Protein AF-K1ZTQ3-F1 (afdb_monomer)

Structure (mmCIF, N/CA/C/O backbone):
data_AF-K1ZTQ3-F1
#
_entry.id   AF-K1ZTQ3-F1
#
loop_
_atom_site.group_PDB
_atom_site.id
_atom_site.type_symbol
_atom_site.label_atom_id
_atom_site.label_alt_id
_atom_site.label_comp_id
_atom_site.label_asym_id
_atom_site.label_entity_id
_atom_site.label_seq_id
_atom_site.pdbx_PDB_ins_code
_atom_site.Cartn_x
_atom_site.Cartn_y
_atom_site.Cartn_z
_atom_site.occupancy
_atom_site.B_iso_or_equiv
_atom_site.auth_seq_id
_atom_site.auth_comp_id
_atom_site.auth_asym_id
_atom_site.auth_atom_id
_atom_site.pdbx_PDB_model_num
ATOM 1 N N . MET A 1 1 ? 19.979 0.178 -34.675 1.00 43.16 1 MET A N 1
ATOM 2 C CA . MET A 1 1 ? 21.285 0.415 -35.330 1.00 43.16 1 MET A CA 1
ATOM 3 C C . MET A 1 1 ? 21.004 1.033 -36.684 1.00 43.16 1 MET A C 1
ATOM 5 O O . MET A 1 1 ? 20.321 0.406 -37.480 1.00 43.16 1 MET A O 1
ATOM 9 N N . ILE A 1 2 ? 21.459 2.261 -36.924 1.00 52.47 2 ILE A N 1
ATOM 10 C CA . ILE A 1 2 ? 21.388 2.863 -38.261 1.00 52.47 2 ILE A CA 1
ATOM 11 C C . ILE A 1 2 ? 22.773 2.687 -38.875 1.00 52.47 2 ILE A C 1
ATOM 13 O O . ILE A 1 2 ? 23.747 3.205 -38.328 1.00 52.47 2 ILE A O 1
ATOM 17 N N . ALA A 1 3 ? 22.860 1.918 -39.958 1.00 46.75 3 ALA A N 1
ATOM 18 C CA . ALA A 1 3 ? 24.083 1.739 -40.728 1.00 46.75 3 ALA A CA 1
ATOM 19 C C . ALA A 1 3 ? 23.939 2.500 -42.048 1.00 46.75 3 ALA A C 1
ATOM 21 O O . ALA A 1 3 ? 23.003 2.256 -42.810 1.00 46.75 3 ALA A O 1
ATOM 22 N N . LYS A 1 4 ? 24.853 3.435 -42.311 1.00 55.31 4 LYS A N 1
ATOM 23 C CA . LYS A 1 4 ? 24.987 4.080 -43.622 1.00 55.31 4 LYS A CA 1
ATOM 24 C C . LYS A 1 4 ? 26.340 3.693 -44.200 1.00 55.31 4 LYS A C 1
ATOM 26 O O . LYS A 1 4 ? 27.366 3.882 -43.549 1.00 55.31 4 LYS A O 1
ATOM 31 N N . SER A 1 5 ? 26.322 3.143 -45.409 1.00 46.53 5 SER A N 1
ATOM 32 C CA . SER A 1 5 ? 27.519 2.841 -46.187 1.00 46.53 5 SER A CA 1
ATOM 33 C C . SER A 1 5 ? 27.540 3.722 -47.427 1.00 46.53 5 SER A C 1
ATOM 35 O O . SER A 1 5 ? 26.582 3.713 -48.203 1.00 46.53 5 SER A O 1
ATOM 37 N N . SER A 1 6 ? 28.630 4.449 -47.634 1.00 56.88 6 SER A N 1
ATOM 38 C CA . SER A 1 6 ? 28.894 5.165 -48.879 1.00 56.88 6 SER A CA 1
ATOM 39 C C . SER A 1 6 ? 30.274 4.786 -49.408 1.00 56.88 6 SER A C 1
ATOM 41 O O . SER A 1 6 ? 31.206 4.534 -48.645 1.00 56.88 6 SER A O 1
ATOM 43 N N . ALA A 1 7 ? 30.381 4.715 -50.731 1.00 58.59 7 ALA A N 1
ATOM 44 C CA . ALA A 1 7 ? 31.641 4.555 -51.442 1.00 58.59 7 ALA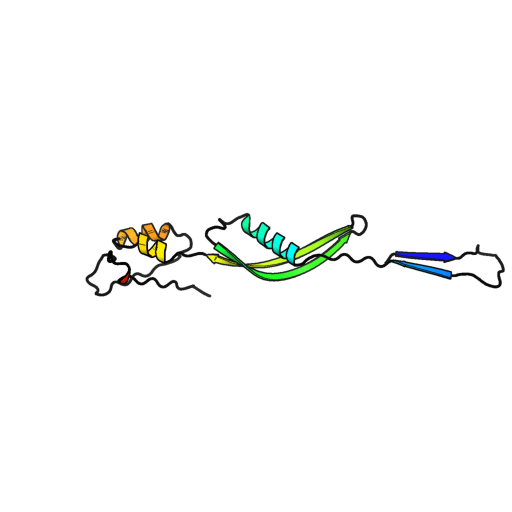 A CA 1
ATOM 45 C C . ALA A 1 7 ? 31.913 5.850 -52.214 1.00 58.59 7 ALA A C 1
ATOM 47 O O . ALA A 1 7 ? 30.998 6.412 -52.818 1.00 58.59 7 ALA A O 1
ATOM 48 N N . SER A 1 8 ? 33.155 6.332 -52.196 1.00 57.12 8 SER A N 1
ATOM 49 C CA . SER A 1 8 ? 33.542 7.592 -52.848 1.00 57.12 8 SER A CA 1
ATOM 50 C C . SER A 1 8 ? 33.613 7.513 -54.384 1.00 57.12 8 SER A C 1
ATOM 52 O O . SER A 1 8 ? 33.853 8.529 -55.032 1.00 57.12 8 SER A O 1
ATOM 54 N N . THR A 1 9 ? 33.371 6.341 -54.990 1.00 55.75 9 THR A N 1
ATOM 55 C CA . THR A 1 9 ? 33.550 6.087 -56.431 1.00 55.75 9 THR A CA 1
ATOM 56 C C . THR A 1 9 ? 32.293 5.530 -57.118 1.00 55.75 9 THR A C 1
ATOM 58 O O . THR A 1 9 ? 31.537 4.746 -56.541 1.00 55.75 9 THR A O 1
ATOM 61 N N . LYS A 1 10 ? 32.054 5.952 -58.373 1.00 57.78 10 LYS A N 1
ATOM 62 C CA . LYS A 1 10 ? 30.965 5.454 -59.233 1.00 57.78 10 LYS A CA 1
ATOM 63 C C . LYS A 1 10 ? 31.331 4.096 -59.831 1.00 57.78 10 LYS A C 1
ATOM 65 O O . LYS A 1 10 ? 32.455 3.895 -60.295 1.00 57.78 10 LYS A O 1
ATOM 70 N N . ILE A 1 11 ? 30.337 3.208 -59.900 1.00 57.91 11 ILE A N 1
ATOM 71 C CA . ILE A 1 11 ? 30.427 1.890 -60.544 1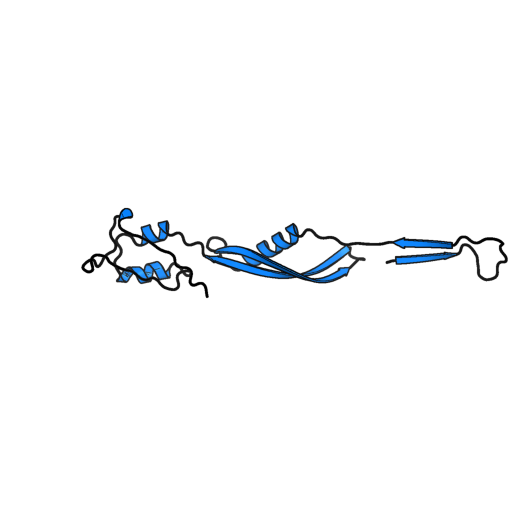.00 57.91 11 ILE A CA 1
ATOM 72 C C . ILE A 1 11 ? 30.975 2.064 -61.974 1.00 57.91 11 ILE A C 1
ATOM 74 O O . ILE A 1 11 ? 30.347 2.735 -62.791 1.00 57.91 11 ILE A O 1
ATOM 78 N N . GLY A 1 12 ? 32.150 1.485 -62.252 1.00 60.56 12 GLY A N 1
ATOM 79 C CA . GLY A 1 12 ? 32.825 1.548 -63.559 1.00 60.56 12 GLY A CA 1
ATOM 80 C C . GLY A 1 12 ? 34.097 2.404 -63.624 1.00 60.56 12 GLY A C 1
ATOM 81 O O . GLY A 1 12 ? 34.711 2.478 -64.684 1.00 60.56 12 GLY A O 1
ATOM 82 N N . THR A 1 13 ? 34.519 3.030 -62.523 1.00 60.84 13 THR A N 1
ATOM 83 C CA . THR A 1 13 ? 35.746 3.847 -62.488 1.00 60.84 13 THR A CA 1
ATOM 84 C C . THR A 1 13 ? 36.938 3.000 -62.032 1.00 60.84 13 THR A C 1
ATOM 86 O O . THR A 1 13 ? 36.881 2.397 -60.961 1.00 60.84 13 THR A O 1
ATOM 89 N N . VAL A 1 14 ? 38.014 2.953 -62.824 1.00 63.16 14 VAL A N 1
ATOM 90 C CA . VAL A 1 14 ? 39.285 2.321 -62.424 1.00 63.16 14 VAL A CA 1
ATOM 91 C C . VAL A 1 14 ? 40.005 3.276 -61.470 1.00 63.16 14 VAL A C 1
ATOM 93 O O . VAL A 1 14 ? 40.308 4.404 -61.850 1.00 63.16 14 VAL A O 1
ATOM 96 N N . THR A 1 15 ? 40.232 2.850 -60.228 1.00 67.12 15 THR A N 1
ATOM 97 C CA . THR A 1 15 ? 40.962 3.606 -59.198 1.00 67.12 15 THR A CA 1
ATOM 98 C C . THR A 1 15 ? 41.814 2.646 -58.371 1.00 67.12 15 THR A C 1
ATOM 100 O O . THR A 1 15 ? 41.381 1.524 -58.106 1.00 67.12 15 THR A O 1
ATOM 103 N N . ASP A 1 16 ? 43.011 3.077 -57.968 1.00 64.12 16 ASP A N 1
ATOM 104 C CA . ASP A 1 16 ? 43.978 2.246 -57.228 1.00 64.12 16 ASP A CA 1
ATOM 105 C C . ASP A 1 16 ? 43.652 2.141 -55.726 1.00 64.12 16 ASP A C 1
ATOM 107 O O . ASP A 1 16 ? 44.117 1.233 -55.038 1.00 64.12 16 ASP A O 1
ATOM 111 N N . SER A 1 17 ? 42.818 3.047 -55.209 1.00 53.88 17 SER A N 1
ATOM 112 C CA . SER A 1 17 ? 42.300 3.022 -53.842 1.00 53.88 17 SER A CA 1
ATOM 113 C C . SER A 1 17 ? 40.866 3.553 -53.789 1.00 53.88 17 SER A C 1
ATOM 115 O O . SER A 1 17 ? 40.447 4.370 -54.616 1.00 53.88 17 SER A O 1
ATOM 117 N N . PHE A 1 18 ? 40.089 3.061 -52.825 1.00 62.34 18 PHE A N 1
ATOM 118 C CA . PHE A 1 18 ? 38.772 3.593 -52.492 1.00 62.34 18 PHE A CA 1
ATOM 119 C C . PHE A 1 18 ? 38.621 3.650 -50.973 1.00 62.34 18 PHE A C 1
ATOM 121 O O . PHE A 1 18 ? 39.049 2.738 -50.266 1.00 62.34 18 PHE A O 1
ATOM 128 N N . ASP A 1 19 ? 37.990 4.712 -50.481 1.00 56.38 19 ASP A N 1
ATOM 129 C CA . ASP A 1 19 ? 37.682 4.861 -49.063 1.00 56.38 19 ASP A CA 1
ATOM 130 C C . ASP A 1 19 ? 36.313 4.250 -48.777 1.00 56.38 19 ASP A C 1
ATOM 132 O O . ASP A 1 19 ? 35.297 4.639 -49.368 1.00 56.38 19 ASP A O 1
ATOM 136 N N . TRP A 1 20 ? 36.281 3.283 -47.863 1.00 59.44 20 TRP A N 1
ATOM 137 C CA . TRP A 1 20 ? 35.041 2.709 -47.360 1.00 59.44 20 TRP A CA 1
ATOM 138 C C . TRP A 1 20 ? 34.718 3.309 -45.998 1.00 59.44 20 TRP A C 1
ATOM 140 O O . TRP A 1 20 ? 35.392 3.030 -45.006 1.00 59.44 20 TRP A O 1
ATOM 150 N N . VAL A 1 21 ? 33.679 4.142 -45.945 1.00 63.25 21 VAL A N 1
ATOM 151 C CA . VAL A 1 21 ? 33.220 4.749 -44.694 1.00 63.25 21 VAL A CA 1
ATOM 152 C C . VAL A 1 21 ? 31.975 4.011 -44.222 1.00 63.25 21 VAL A C 1
ATOM 154 O O . VAL A 1 21 ? 30.909 4.084 -44.839 1.00 63.25 21 VAL A O 1
ATOM 157 N N . VAL A 1 22 ? 32.119 3.294 -43.108 1.00 65.94 22 VAL A N 1
ATOM 158 C CA . VAL A 1 22 ? 31.006 2.671 -42.388 1.00 65.94 22 VAL A CA 1
ATOM 159 C C . VAL A 1 22 ? 30.714 3.520 -41.159 1.00 65.94 22 VAL A C 1
ATOM 161 O O . VAL A 1 22 ? 31.528 3.604 -40.243 1.00 65.94 22 VAL A O 1
ATOM 164 N N . SER A 1 23 ? 29.548 4.162 -41.132 1.00 64.19 23 SER A N 1
ATOM 165 C CA . SER A 1 23 ? 29.070 4.893 -39.956 1.00 64.19 23 SER A CA 1
ATOM 166 C C . SER A 1 23 ? 27.941 4.112 -39.290 1.00 64.19 23 SER A C 1
ATOM 168 O O . SER A 1 23 ? 26.925 3.814 -39.924 1.00 64.19 23 SER A O 1
ATOM 170 N N . GLY A 1 24 ? 28.126 3.782 -38.011 1.00 66.25 24 GLY A N 1
ATOM 171 C CA . GLY A 1 24 ? 27.127 3.128 -37.171 1.00 66.25 24 GLY A CA 1
ATOM 172 C C . GLY A 1 24 ? 26.743 4.017 -35.994 1.00 66.25 24 GLY A C 1
ATOM 173 O O . GLY A 1 24 ? 27.618 4.553 -35.321 1.00 66.25 24 GLY A O 1
ATOM 174 N N . SER A 1 25 ? 25.441 4.157 -35.738 1.00 68.69 25 SER A N 1
ATOM 175 C CA . SER A 1 25 ? 24.926 4.855 -34.554 1.00 68.69 25 SER A CA 1
ATOM 176 C C . SER A 1 25 ? 24.151 3.888 -33.658 1.00 68.69 25 SER A C 1
ATOM 178 O O . SER A 1 25 ? 23.277 3.147 -34.134 1.00 68.69 25 SER A O 1
ATOM 180 N N . VAL A 1 26 ? 24.473 3.903 -32.363 1.00 73.12 26 VAL A N 1
ATOM 181 C CA . VAL A 1 26 ? 23.765 3.170 -31.305 1.00 73.12 26 VAL A CA 1
ATOM 182 C C . VAL A 1 26 ? 22.933 4.180 -30.523 1.00 73.12 26 VAL A C 1
ATOM 184 O O . VAL A 1 26 ? 23.455 5.197 -30.080 1.00 73.12 26 VAL A O 1
ATOM 187 N N . VAL A 1 27 ? 21.639 3.908 -30.383 1.00 72.12 27 VAL A N 1
ATOM 188 C CA . VAL A 1 27 ? 20.713 4.722 -29.591 1.00 72.12 27 VAL A CA 1
ATOM 189 C C . VAL A 1 27 ? 20.200 3.841 -28.463 1.00 72.12 27 VAL A C 1
ATOM 191 O O . VAL A 1 27 ? 19.766 2.717 -28.717 1.00 72.12 27 VAL A O 1
ATOM 194 N N . ALA A 1 28 ? 20.287 4.338 -27.233 1.00 75.88 28 ALA A N 1
ATOM 195 C CA . ALA A 1 28 ? 19.787 3.672 -26.041 1.00 75.88 28 ALA A CA 1
ATOM 196 C C . ALA A 1 28 ? 18.800 4.602 -25.332 1.00 75.88 28 ALA A C 1
ATOM 198 O O . ALA A 1 28 ? 19.081 5.787 -25.163 1.00 75.88 28 ALA A O 1
ATOM 199 N N . LEU A 1 29 ? 17.655 4.057 -24.925 1.00 79.31 29 LEU A N 1
ATOM 200 C CA . LEU A 1 29 ? 16.702 4.734 -24.052 1.00 79.31 29 LEU A CA 1
ATOM 201 C C . LEU A 1 29 ? 16.867 4.168 -22.644 1.00 79.31 29 LEU A C 1
ATOM 203 O O . LEU A 1 29 ? 16.926 2.953 -22.464 1.00 79.31 29 LEU A O 1
ATOM 207 N N . VAL A 1 30 ? 16.961 5.056 -21.660 1.00 85.00 30 VAL A N 1
ATOM 208 C CA . VAL A 1 30 ? 17.101 4.710 -20.243 1.00 85.00 30 VAL A CA 1
ATOM 209 C C . VAL A 1 30 ? 16.002 5.405 -19.452 1.00 85.00 30 VAL A C 1
ATOM 211 O O . VAL A 1 30 ? 15.568 6.495 -19.818 1.00 85.00 30 VAL A O 1
ATOM 214 N N . PHE A 1 31 ? 15.556 4.778 -18.368 1.00 87.00 31 PHE A N 1
ATOM 215 C CA . PHE A 1 31 ? 14.553 5.339 -17.467 1.00 87.00 31 PHE A CA 1
ATOM 216 C C . PHE A 1 31 ? 15.016 5.231 -16.012 1.00 87.00 31 PHE A C 1
ATOM 218 O O . PHE A 1 31 ? 15.864 4.407 -15.668 1.00 87.00 31 PHE A O 1
ATOM 225 N N . SER A 1 32 ? 14.451 6.079 -15.157 1.00 90.19 32 SER A N 1
ATOM 226 C CA . SER A 1 32 ? 14.687 6.070 -13.715 1.00 90.19 32 SER A CA 1
ATOM 227 C C . SER A 1 32 ? 13.703 5.119 -13.034 1.00 90.19 32 SER A C 1
ATOM 229 O O . SER A 1 32 ? 12.491 5.324 -13.088 1.00 90.19 32 SER A O 1
ATOM 231 N N . GLU A 1 33 ? 14.206 4.097 -12.339 1.00 88.12 33 GLU A N 1
ATOM 232 C CA . GLU A 1 33 ? 13.360 3.215 -11.518 1.00 88.12 33 GLU A CA 1
ATOM 233 C C . GLU A 1 33 ? 12.632 3.994 -10.410 1.00 88.12 33 GLU A C 1
ATOM 235 O O . GLU A 1 33 ? 11.496 3.677 -10.060 1.00 88.12 33 GLU A O 1
ATOM 240 N N . LYS A 1 34 ? 13.254 5.052 -9.877 1.00 91.00 34 LYS A N 1
ATOM 241 C CA . LYS A 1 34 ? 12.622 5.919 -8.878 1.00 91.00 34 LYS A CA 1
ATOM 242 C C . LYS A 1 34 ? 11.351 6.562 -9.429 1.00 91.00 34 LYS A C 1
ATOM 244 O O . LYS A 1 34 ? 10.367 6.673 -8.701 1.00 91.00 34 LYS A O 1
ATOM 249 N N . ASP A 1 35 ? 11.367 6.949 -10.699 1.00 90.44 35 ASP A N 1
ATOM 250 C CA . ASP A 1 35 ? 10.232 7.607 -11.339 1.00 90.44 35 ASP A CA 1
ATOM 251 C C . ASP A 1 35 ? 9.113 6.590 -11.579 1.00 90.44 35 ASP A C 1
ATOM 253 O O . ASP A 1 35 ? 7.960 6.874 -11.264 1.00 90.44 35 ASP A O 1
ATOM 257 N N . VAL A 1 36 ? 9.459 5.364 -11.995 1.00 90.19 36 VAL A N 1
ATOM 258 C CA . VAL A 1 36 ? 8.505 4.246 -12.099 1.00 90.19 36 VAL A CA 1
ATOM 259 C C . VAL A 1 36 ? 7.849 3.958 -10.748 1.00 90.19 36 VAL A C 1
ATOM 261 O O . VAL A 1 36 ? 6.625 3.896 -10.659 1.00 90.19 36 VAL A O 1
ATOM 264 N N . ARG A 1 37 ? 8.636 3.846 -9.671 1.00 89.88 37 ARG A N 1
ATOM 265 C CA . ARG A 1 37 ? 8.109 3.656 -8.309 1.00 89.88 37 ARG A CA 1
ATOM 266 C C . ARG A 1 37 ? 7.220 4.820 -7.875 1.00 89.88 37 ARG A C 1
ATOM 268 O O . ARG A 1 37 ? 6.177 4.594 -7.272 1.00 89.88 37 ARG A O 1
ATOM 275 N N . GLY A 1 38 ? 7.600 6.053 -8.208 1.00 89.25 38 GLY A N 1
ATOM 276 C CA . GLY A 1 38 ? 6.787 7.240 -7.954 1.00 89.25 38 GLY A CA 1
ATOM 277 C C . GLY A 1 38 ? 5.439 7.195 -8.675 1.00 89.25 38 GLY A C 1
ATOM 278 O O . GLY A 1 38 ? 4.414 7.501 -8.069 1.00 89.25 38 GLY A O 1
ATOM 279 N N . MET A 1 39 ? 5.427 6.754 -9.935 1.00 88.44 39 MET A N 1
ATOM 280 C CA . MET A 1 39 ? 4.201 6.572 -10.714 1.00 88.44 39 MET A CA 1
ATOM 281 C C . MET A 1 39 ? 3.316 5.466 -10.134 1.00 88.44 39 MET A C 1
ATOM 283 O O . MET A 1 39 ? 2.121 5.694 -9.969 1.00 88.44 39 MET A O 1
ATOM 287 N N . ILE A 1 40 ? 3.890 4.318 -9.751 1.00 89.25 40 ILE A N 1
ATOM 288 C CA . ILE A 1 40 ? 3.160 3.225 -9.085 1.00 89.25 40 ILE A CA 1
ATOM 289 C C . ILE A 1 40 ? 2.464 3.744 -7.817 1.00 89.25 40 ILE A C 1
ATOM 291 O O . ILE A 1 40 ? 1.255 3.567 -7.663 1.00 89.25 40 ILE A O 1
ATOM 295 N N . SER A 1 41 ? 3.200 4.447 -6.949 1.00 84.38 41 SER A N 1
ATOM 296 C CA . SER A 1 41 ? 2.656 5.018 -5.710 1.00 84.38 41 SER A CA 1
ATOM 297 C C . SER A 1 41 ? 1.597 6.098 -5.948 1.00 84.38 41 SER A C 1
ATOM 299 O O . SER A 1 41 ? 0.691 6.267 -5.138 1.00 84.38 41 SER A O 1
ATOM 301 N N . ALA A 1 42 ? 1.699 6.869 -7.032 1.00 84.19 42 ALA A N 1
ATOM 302 C CA . ALA A 1 42 ? 0.684 7.859 -7.385 1.00 84.19 42 ALA A CA 1
ATOM 303 C C . ALA A 1 42 ? -0.600 7.186 -7.898 1.00 84.19 42 ALA A C 1
ATOM 305 O O . ALA A 1 42 ? -1.705 7.576 -7.519 1.00 84.19 42 ALA A O 1
ATOM 306 N N . SER A 1 43 ? -0.466 6.140 -8.717 1.00 81.75 43 SER A N 1
ATOM 307 C CA . SER A 1 43 ? -1.601 5.378 -9.236 1.00 81.75 43 SER A CA 1
ATOM 308 C C . SER A 1 43 ? -2.347 4.622 -8.133 1.00 81.75 43 SER A C 1
ATOM 310 O O . SER A 1 43 ? -3.577 4.601 -8.152 1.00 81.75 43 SER A O 1
ATOM 312 N N . SER A 1 44 ? -1.649 4.074 -7.131 1.00 77.50 44 SER A N 1
ATOM 313 C CA . SER A 1 44 ? -2.287 3.348 -6.020 1.00 77.50 44 SER A CA 1
ATOM 314 C C . SER A 1 44 ? -3.151 4.241 -5.117 1.00 77.50 44 SER A C 1
ATOM 316 O O . SER A 1 44 ? -4.145 3.780 -4.565 1.00 77.50 44 SER A O 1
ATOM 318 N N . LYS A 1 45 ? -2.834 5.539 -5.011 1.00 71.19 45 LYS A N 1
ATOM 319 C CA . LYS A 1 45 ? -3.586 6.522 -4.202 1.00 71.19 4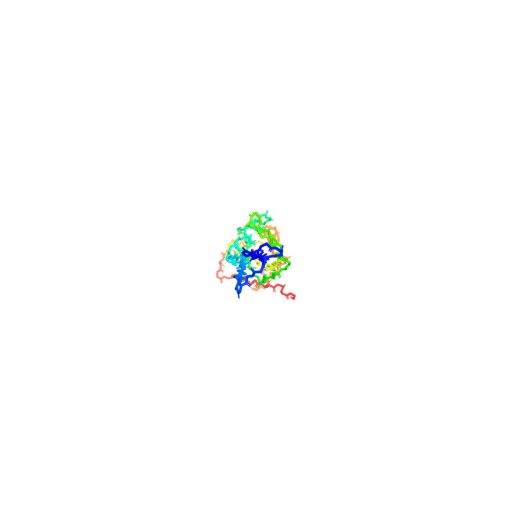5 LYS A CA 1
ATOM 320 C C . LYS A 1 45 ? -4.928 6.943 -4.802 1.00 71.19 45 LYS A C 1
ATOM 322 O O . LYS A 1 45 ? -5.701 7.643 -4.159 1.00 71.19 45 LYS A O 1
ATOM 327 N N . SER A 1 46 ? -5.217 6.537 -6.036 1.00 61.75 46 SER A N 1
ATOM 328 C CA . SER A 1 46 ? -6.368 7.039 -6.798 1.00 61.75 46 SER A CA 1
ATOM 329 C C . SER A 1 46 ? -7.702 6.350 -6.454 1.00 61.75 46 SER A C 1
ATOM 331 O O . SER A 1 46 ? -8.719 6.688 -7.055 1.00 61.75 46 SER A O 1
ATOM 333 N N . GLY A 1 47 ? -7.726 5.392 -5.514 1.00 59.19 47 GLY A N 1
ATOM 334 C CA . GLY A 1 47 ? -8.926 4.596 -5.200 1.00 59.19 47 GLY A CA 1
ATOM 335 C C . GLY A 1 47 ? -9.169 4.250 -3.726 1.00 59.19 47 GLY A C 1
ATOM 336 O O . GLY A 1 47 ? -10.183 3.624 -3.428 1.00 59.19 47 GLY A O 1
ATOM 337 N N . VAL A 1 48 ? -8.286 4.644 -2.804 1.00 58.75 48 VAL A N 1
ATOM 338 C CA . VAL A 1 48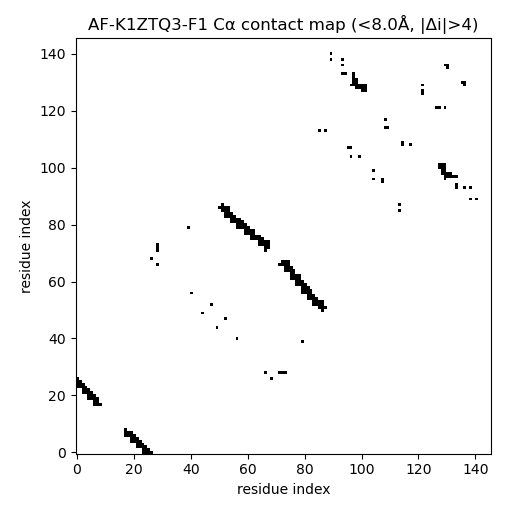 ? -8.399 4.355 -1.363 1.00 58.75 48 VAL A CA 1
ATOM 339 C C . VAL A 1 48 ? -8.059 5.626 -0.588 1.00 58.75 48 VAL A C 1
ATOM 341 O O . VAL A 1 48 ? -7.160 6.364 -0.986 1.00 58.75 48 VAL A O 1
ATOM 344 N N . ASP A 1 49 ? -8.782 5.900 0.499 1.00 62.56 49 ASP A N 1
ATOM 345 C CA . ASP A 1 49 ? -8.462 6.994 1.419 1.00 62.56 49 ASP A CA 1
ATOM 346 C C . ASP A 1 49 ? -7.075 6.740 2.048 1.00 62.56 49 ASP A C 1
ATOM 348 O O . ASP A 1 49 ? -6.924 5.935 2.969 1.00 62.56 49 ASP A O 1
ATOM 352 N N . ASP A 1 50 ? -6.051 7.406 1.497 1.00 61.25 50 ASP A N 1
ATOM 353 C CA . ASP A 1 50 ? -4.613 7.302 1.827 1.00 61.25 50 ASP A CA 1
ATOM 354 C C . ASP A 1 50 ? -4.330 7.529 3.325 1.00 61.25 50 ASP A C 1
ATOM 356 O O . ASP A 1 50 ? -3.277 7.161 3.838 1.00 61.25 50 ASP A O 1
ATOM 360 N N . SER A 1 51 ? -5.286 8.112 4.055 1.00 63.44 51 SER A N 1
ATOM 361 C CA . SER A 1 51 ? -5.181 8.348 5.494 1.00 63.44 51 SER A CA 1
ATOM 362 C C . SER A 1 51 ? -5.378 7.096 6.361 1.00 63.44 51 SER A C 1
ATOM 364 O O . SER A 1 51 ? -5.008 7.117 7.535 1.00 63.44 51 SER A O 1
ATOM 366 N N . GLN A 1 52 ? -5.934 6.008 5.813 1.00 69.56 52 GLN A N 1
ATOM 367 C CA . GLN A 1 52 ? -6.313 4.817 6.589 1.00 69.56 52 GLN A CA 1
ATOM 368 C C . GLN A 1 52 ? -5.533 3.552 6.221 1.00 69.56 52 GLN A C 1
ATOM 370 O O . GLN A 1 52 ? -5.696 2.526 6.881 1.00 69.56 52 GLN A O 1
ATOM 375 N N . VAL A 1 53 ? -4.688 3.597 5.188 1.00 75.81 53 VAL A N 1
ATOM 376 C CA . VAL A 1 53 ? -3.975 2.422 4.677 1.00 75.81 53 VAL A CA 1
ATOM 377 C C . VAL A 1 53 ? -2.542 2.791 4.315 1.00 75.81 53 VAL A C 1
ATOM 379 O O . VAL A 1 53 ? -2.295 3.674 3.500 1.00 75.81 53 VAL A O 1
ATOM 382 N N . LYS A 1 54 ? -1.580 2.072 4.890 1.00 81.62 54 LYS A N 1
ATOM 383 C CA . LYS A 1 54 ? -0.178 2.119 4.486 1.00 81.62 54 LYS A CA 1
ATOM 384 C C . LYS A 1 54 ? 0.011 1.161 3.317 1.00 81.62 54 LYS A C 1
ATOM 386 O O . LYS A 1 54 ? -0.228 -0.031 3.468 1.00 81.62 54 LYS A O 1
ATOM 391 N N . THR A 1 55 ? 0.434 1.672 2.166 1.00 82.88 55 THR A N 1
ATOM 392 C CA . THR A 1 55 ? 0.732 0.838 0.993 1.00 82.88 55 THR A CA 1
ATOM 393 C C . THR A 1 55 ? 2.235 0.777 0.765 1.00 82.88 55 THR A C 1
ATOM 395 O O . THR A 1 55 ? 2.897 1.815 0.705 1.00 82.88 55 THR A O 1
ATOM 398 N N . GLU A 1 56 ? 2.769 -0.429 0.627 1.00 85.56 56 GLU A N 1
ATOM 399 C CA . GLU A 1 56 ? 4.173 -0.695 0.334 1.00 85.56 56 GLU A CA 1
ATOM 400 C C . GLU A 1 56 ? 4.301 -1.484 -0.970 1.00 85.56 56 GLU A C 1
ATOM 402 O O . GLU A 1 56 ? 3.482 -2.344 -1.289 1.00 85.56 56 GLU A O 1
ATOM 407 N N . ILE A 1 57 ? 5.329 -1.165 -1.758 1.00 88.31 57 ILE A N 1
ATOM 408 C CA . ILE A 1 57 ? 5.626 -1.893 -2.993 1.00 88.31 57 ILE A CA 1
ATOM 409 C C . ILE A 1 57 ? 6.463 -3.114 -2.616 1.00 88.31 57 ILE A C 1
ATOM 411 O O . ILE A 1 57 ? 7.629 -2.962 -2.249 1.00 88.31 57 ILE A O 1
ATOM 415 N N . VAL A 1 58 ? 5.882 -4.304 -2.741 1.00 89.56 58 VAL A N 1
ATOM 416 C CA . VAL A 1 58 ? 6.547 -5.581 -2.440 1.00 89.56 58 VAL A CA 1
ATOM 417 C C . VAL A 1 58 ? 7.452 -5.985 -3.593 1.00 89.56 58 VAL A C 1
ATOM 419 O O . VAL A 1 58 ? 8.608 -6.363 -3.396 1.00 89.56 58 VAL A O 1
ATOM 422 N N . LYS A 1 59 ? 6.934 -5.876 -4.820 1.00 90.69 59 LYS A N 1
ATOM 423 C CA . LYS A 1 59 ? 7.628 -6.337 -6.019 1.00 90.69 59 LYS A CA 1
ATOM 424 C C . LYS A 1 59 ? 7.307 -5.466 -7.222 1.00 90.69 59 LYS A C 1
ATOM 426 O O . LYS A 1 59 ? 6.190 -4.978 -7.368 1.00 90.69 59 LYS A O 1
ATOM 431 N N . VAL A 1 60 ? 8.293 -5.296 -8.099 1.00 91.69 60 VAL A N 1
ATOM 432 C CA . VAL A 1 60 ? 8.129 -4.655 -9.406 1.00 91.69 60 VAL A CA 1
ATOM 433 C C . VAL A 1 60 ? 8.759 -5.554 -10.460 1.00 91.69 60 VAL A C 1
ATOM 435 O O . VAL A 1 60 ? 9.958 -5.817 -10.409 1.00 91.69 60 VAL A O 1
ATOM 438 N N . ASP A 1 61 ? 7.950 -6.009 -11.409 1.00 92.75 61 ASP A N 1
ATOM 439 C CA . ASP A 1 61 ? 8.373 -6.790 -12.563 1.00 92.75 61 ASP A CA 1
ATOM 440 C C . ASP A 1 61 ? 8.219 -5.959 -13.841 1.00 92.75 61 ASP A C 1
ATOM 442 O O . ASP A 1 61 ? 7.179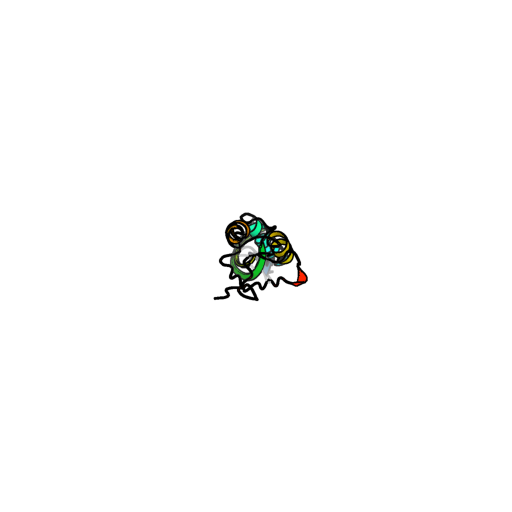 -5.349 -14.113 1.00 92.75 61 ASP A O 1
ATOM 446 N N . TYR A 1 62 ? 9.270 -5.961 -14.655 1.00 90.75 62 TYR A N 1
ATOM 447 C CA . TYR A 1 62 ? 9.307 -5.256 -15.930 1.00 90.75 62 TYR A CA 1
ATOM 448 C C . TYR A 1 62 ? 8.993 -6.231 -17.063 1.00 90.75 62 TYR A C 1
ATOM 450 O O . TYR A 1 62 ? 9.640 -7.266 -17.210 1.00 90.75 62 TYR A O 1
ATOM 458 N N . GLY A 1 63 ? 7.963 -5.907 -17.838 1.00 87.19 63 GLY A N 1
ATOM 459 C CA . GLY A 1 63 ? 7.488 -6.700 -18.960 1.00 87.19 63 GLY A CA 1
ATOM 460 C C . GLY A 1 63 ? 8.064 -6.234 -20.295 1.00 87.19 63 GLY A C 1
ATOM 461 O O . GLY A 1 63 ? 9.247 -5.927 -20.425 1.00 87.19 63 GLY A O 1
ATOM 462 N N . SER A 1 64 ? 7.204 -6.207 -21.313 1.00 87.31 64 SER A N 1
ATOM 463 C CA . SER A 1 64 ? 7.568 -5.800 -22.668 1.00 87.31 64 SER A CA 1
ATOM 464 C C . SER A 1 64 ? 8.017 -4.340 -22.735 1.00 87.31 64 SER A C 1
ATOM 466 O O . SER A 1 64 ? 7.475 -3.468 -22.048 1.00 87.31 64 SER A O 1
ATOM 468 N N . VAL A 1 65 ? 8.992 -4.098 -23.611 1.00 87.88 65 VAL A N 1
ATOM 469 C CA . VAL A 1 65 ? 9.581 -2.787 -23.878 1.00 87.88 65 VAL A CA 1
ATOM 470 C C . VAL A 1 65 ? 9.424 -2.479 -25.361 1.00 87.88 65 VAL A C 1
ATOM 472 O O . VAL A 1 65 ? 9.929 -3.218 -26.205 1.00 87.88 65 VAL A O 1
ATOM 475 N N . GLU A 1 66 ? 8.744 -1.383 -25.671 1.00 89.06 66 GLU A N 1
ATOM 476 C CA . GLU A 1 66 ? 8.484 -0.914 -27.033 1.00 89.06 66 GLU A CA 1
ATOM 477 C C . GLU A 1 66 ? 9.059 0.506 -27.188 1.00 89.06 66 GLU A C 1
ATOM 479 O O . GLU A 1 66 ? 8.409 1.486 -26.812 1.00 89.06 66 GLU A O 1
ATOM 484 N N . PRO A 1 67 ? 10.315 0.635 -27.656 1.00 86.56 67 PRO A N 1
ATOM 485 C CA . PRO A 1 67 ? 10.945 1.930 -27.879 1.00 86.56 67 PRO A CA 1
ATOM 486 C C . PRO A 1 67 ? 10.486 2.556 -29.203 1.00 86.56 67 PRO A C 1
ATOM 488 O O . PRO A 1 67 ? 10.530 1.912 -30.250 1.00 86.56 67 PRO A O 1
ATOM 491 N N . ASP A 1 68 ? 10.145 3.841 -29.167 1.00 87.56 68 ASP A N 1
ATOM 492 C CA . ASP A 1 68 ? 9.948 4.692 -30.338 1.00 87.56 68 ASP A CA 1
ATOM 493 C C . ASP A 1 68 ? 11.083 5.723 -30.397 1.00 87.56 68 ASP A C 1
ATOM 495 O O . ASP A 1 68 ? 11.120 6.706 -29.652 1.00 87.56 68 ASP A O 1
ATOM 499 N N . PHE A 1 69 ? 12.046 5.477 -31.285 1.00 81.88 69 PHE A N 1
ATOM 500 C CA . PHE A 1 69 ? 13.214 6.340 -31.447 1.00 81.88 69 PHE A CA 1
ATOM 501 C C . PHE A 1 69 ? 12.933 7.604 -32.267 1.00 81.88 69 PHE A C 1
ATOM 503 O O . PHE A 1 69 ? 13.725 8.540 -32.188 1.00 81.88 69 PHE A O 1
ATOM 510 N N . GLU A 1 70 ? 11.840 7.656 -33.035 1.00 85.38 70 GLU A N 1
ATOM 511 C CA . GLU A 1 70 ? 11.459 8.863 -33.778 1.00 85.38 70 GLU A CA 1
ATOM 512 C C . GLU A 1 70 ? 10.880 9.903 -32.819 1.00 85.38 70 GLU A C 1
ATOM 514 O O . GLU A 1 70 ? 11.258 11.074 -32.855 1.00 85.38 70 GLU A O 1
ATOM 519 N N . LEU A 1 71 ? 10.029 9.449 -31.897 1.00 86.25 71 LEU A N 1
ATOM 520 C CA . LEU A 1 71 ? 9.404 10.280 -30.869 1.00 86.25 71 LEU A CA 1
ATOM 521 C C . LEU A 1 71 ? 10.223 10.375 -29.574 1.00 86.25 71 LEU A C 1
ATOM 523 O O . LEU A 1 71 ? 9.815 11.065 -28.643 1.00 86.25 71 LEU A O 1
ATOM 527 N N . SER A 1 72 ? 11.375 9.696 -29.501 1.00 84.88 72 SER A N 1
ATOM 528 C CA . SER A 1 72 ? 12.195 9.577 -28.283 1.00 84.88 72 SER A CA 1
ATOM 529 C C . SER A 1 72 ? 11.380 9.125 -27.061 1.00 84.88 72 SER A C 1
ATOM 531 O O . SER A 1 72 ? 11.539 9.658 -25.962 1.00 84.88 72 SER A O 1
ATOM 533 N N . SER A 1 73 ? 10.492 8.147 -27.255 1.00 86.44 73 SER A N 1
ATOM 534 C CA . SER A 1 73 ? 9.579 7.645 -26.226 1.00 86.44 73 SER A CA 1
ATOM 535 C C . SER A 1 73 ? 9.732 6.139 -26.003 1.00 86.44 73 SER A C 1
ATOM 537 O O . SER A 1 73 ? 10.266 5.415 -26.842 1.00 86.44 73 SER A O 1
ATOM 539 N N . LEU A 1 74 ? 9.313 5.666 -24.829 1.00 87.56 74 LEU A N 1
ATOM 540 C CA . LEU A 1 74 ? 9.438 4.272 -24.414 1.00 87.56 74 LEU A CA 1
ATOM 541 C C . LEU A 1 74 ? 8.135 3.811 -23.769 1.00 87.56 74 LEU A C 1
ATOM 543 O O . LEU A 1 74 ? 7.761 4.316 -22.711 1.00 87.56 74 LEU A O 1
ATOM 547 N N . ASN A 1 75 ? 7.487 2.813 -24.361 1.00 90.19 75 ASN A N 1
ATOM 548 C CA . ASN A 1 75 ? 6.380 2.118 -23.720 1.00 90.19 75 ASN A CA 1
ATOM 549 C C . ASN A 1 75 ? 6.928 0.924 -22.936 1.00 90.19 75 ASN A C 1
ATOM 551 O O . ASN A 1 75 ? 7.429 -0.044 -23.507 1.00 90.19 75 ASN A O 1
ATOM 555 N N . LEU A 1 76 ? 6.842 1.007 -21.610 1.00 89.69 76 LEU A N 1
ATOM 556 C CA . LEU A 1 76 ? 7.293 -0.026 -20.683 1.00 89.69 76 LEU A CA 1
ATOM 557 C C . LEU A 1 76 ? 6.083 -0.595 -19.948 1.00 89.69 76 LEU A C 1
ATOM 559 O O . LEU A 1 76 ? 5.395 0.128 -19.226 1.00 89.69 76 LEU A O 1
ATOM 563 N N . ARG A 1 77 ? 5.831 -1.898 -20.094 1.00 91.25 77 ARG A N 1
ATOM 564 C CA . ARG A 1 77 ? 4.814 -2.564 -19.278 1.00 91.25 77 ARG A CA 1
ATOM 565 C C . ARG A 1 77 ? 5.403 -2.892 -17.909 1.00 91.25 77 ARG A C 1
ATOM 567 O O . ARG A 1 77 ? 6.393 -3.610 -17.826 1.00 91.25 77 ARG A O 1
ATOM 574 N N . VAL A 1 78 ? 4.782 -2.388 -16.847 1.00 91.00 78 VAL A N 1
ATOM 575 C CA . VAL A 1 78 ? 5.214 -2.606 -15.461 1.00 91.00 78 VAL A CA 1
ATOM 576 C C . VAL A 1 78 ? 4.111 -3.329 -14.703 1.00 91.00 78 VAL A C 1
ATOM 578 O O . VAL A 1 78 ? 2.955 -2.911 -14.747 1.00 91.00 78 VAL A O 1
ATOM 581 N N . TYR A 1 79 ? 4.474 -4.399 -14.006 1.00 92.25 79 TYR A N 1
ATOM 582 C CA . TYR A 1 79 ? 3.612 -5.087 -13.055 1.00 92.25 79 TYR A CA 1
ATOM 583 C C . TYR A 1 79 ? 4.149 -4.824 -11.653 1.00 92.25 79 TYR A C 1
ATOM 585 O O . TYR A 1 79 ? 5.331 -5.034 -11.397 1.00 92.25 79 TYR A O 1
ATOM 593 N N . ALA A 1 80 ? 3.300 -4.338 -10.755 1.00 90.81 80 ALA A N 1
ATOM 594 C CA . ALA A 1 80 ? 3.680 -4.052 -9.380 1.00 90.81 80 ALA A CA 1
ATOM 595 C C . ALA A 1 80 ? 2.769 -4.813 -8.420 1.00 90.81 80 ALA A C 1
ATOM 597 O O . ALA A 1 80 ? 1.548 -4.792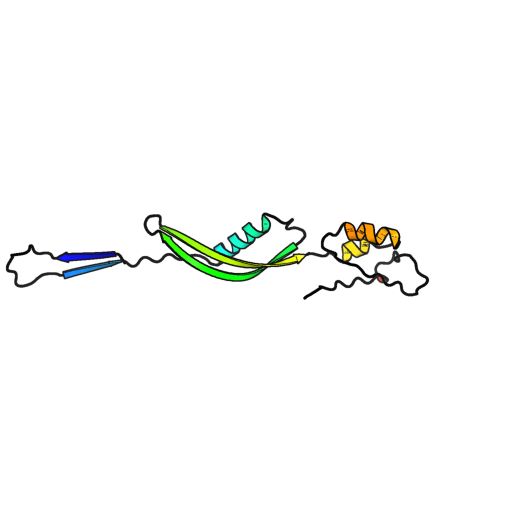 -8.572 1.00 90.81 80 ALA A O 1
ATOM 598 N N . GLU A 1 81 ? 3.378 -5.465 -7.438 1.00 89.50 81 GLU A N 1
ATOM 599 C CA . GLU A 1 81 ? 2.692 -6.090 -6.316 1.00 89.50 81 GLU A CA 1
ATOM 600 C C . GLU A 1 81 ? 2.749 -5.135 -5.126 1.00 89.50 81 GLU A C 1
ATOM 602 O O . GLU A 1 81 ? 3.827 -4.670 -4.734 1.00 89.50 81 GLU A O 1
ATOM 607 N N . LEU A 1 82 ? 1.573 -4.807 -4.596 1.00 88.12 82 LEU A N 1
ATOM 608 C CA 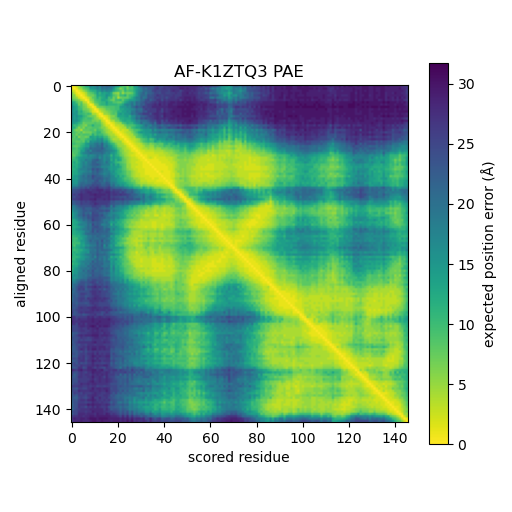. LEU A 1 82 ? 1.396 -3.853 -3.512 1.00 88.12 82 LEU A CA 1
ATOM 609 C C . LEU A 1 82 ? 0.821 -4.574 -2.300 1.00 88.12 82 LEU A C 1
ATOM 611 O O . LEU A 1 82 ? -0.173 -5.287 -2.419 1.00 88.12 82 LEU A O 1
ATOM 615 N N . GLU A 1 83 ? 1.416 -4.335 -1.140 1.00 85.88 83 GLU A N 1
ATOM 616 C CA . GLU A 1 83 ? 0.868 -4.747 0.145 1.00 85.88 83 GLU A CA 1
ATOM 617 C C . GLU A 1 83 ? 0.225 -3.532 0.807 1.00 85.88 83 GLU A C 1
ATOM 619 O O . GLU A 1 83 ? 0.853 -2.484 0.974 1.00 85.88 83 GLU A O 1
ATOM 624 N N . SER A 1 84 ? -1.053 -3.659 1.148 1.00 82.31 84 SER A N 1
ATOM 625 C CA . SER A 1 84 ? -1.846 -2.597 1.758 1.00 82.31 84 SER A CA 1
ATOM 626 C C . SER A 1 84 ? -2.238 -3.001 3.172 1.00 82.31 84 SER A C 1
ATOM 628 O O . SER A 1 84 ? -3.096 -3.860 3.367 1.00 82.31 84 SER A O 1
ATOM 630 N N . THR A 1 85 ? -1.642 -2.337 4.156 1.00 82.62 85 THR A N 1
ATOM 631 C CA . THR A 1 85 ? -1.871 -2.597 5.578 1.00 82.62 85 THR A CA 1
ATOM 632 C C . THR A 1 85 ? -2.711 -1.475 6.181 1.00 82.62 85 THR A C 1
ATOM 634 O O . THR A 1 85 ? -2.292 -0.313 6.145 1.00 82.62 85 THR A O 1
ATOM 637 N N . PRO A 1 86 ? -3.892 -1.765 6.750 1.00 79.19 86 PRO A N 1
ATOM 638 C CA . PRO A 1 86 ? -4.708 -0.744 7.390 1.00 79.19 86 PRO A CA 1
ATOM 639 C C . PRO A 1 86 ? -3.989 -0.145 8.604 1.00 79.19 86 PRO A C 1
ATOM 641 O O . PRO A 1 86 ? -3.388 -0.851 9.414 1.00 79.19 86 PRO A O 1
ATOM 644 N N . ILE A 1 87 ? -4.074 1.174 8.749 1.00 80.75 87 ILE A N 1
ATOM 645 C CA . ILE A 1 87 ? -3.530 1.900 9.895 1.00 80.75 87 ILE A CA 1
ATOM 646 C C . ILE A 1 87 ? -4.579 1.863 11.006 1.00 80.75 87 ILE A C 1
ATOM 648 O O 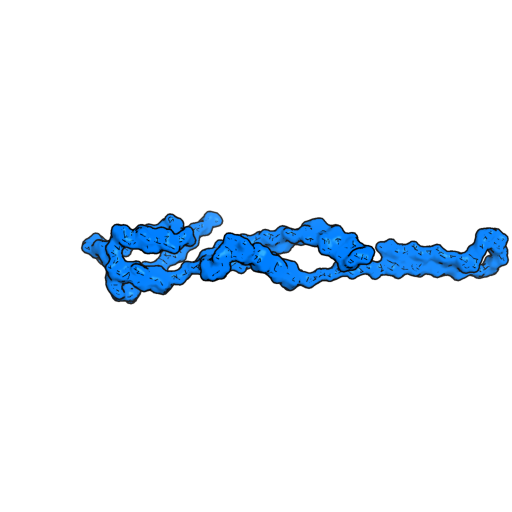. ILE A 1 87 ? -5.587 2.567 10.956 1.00 80.75 87 ILE A O 1
ATOM 652 N N . ILE A 1 88 ? -4.342 1.028 12.016 1.00 81.19 88 ILE A N 1
ATOM 653 C CA . ILE A 1 88 ? -5.225 0.888 13.176 1.00 81.19 88 ILE A CA 1
ATOM 654 C C . ILE A 1 88 ? -4.617 1.646 14.359 1.00 81.19 88 ILE A C 1
ATOM 656 O O . ILE A 1 88 ? -3.596 1.247 14.915 1.00 81.19 88 ILE A O 1
ATOM 660 N N . ASP A 1 89 ? -5.268 2.738 14.764 1.00 83.44 89 ASP A N 1
ATOM 661 C CA . ASP A 1 89 ? -4.908 3.486 15.972 1.00 83.44 89 ASP A CA 1
ATOM 662 C C . ASP A 1 89 ? -5.535 2.819 17.205 1.00 83.44 89 ASP A C 1
ATOM 664 O O . ASP A 1 89 ? -6.688 3.074 17.577 1.00 83.44 89 ASP A O 1
ATOM 668 N N . SER A 1 90 ? -4.759 1.937 17.835 1.00 83.38 90 SER A N 1
ATOM 669 C CA . SER A 1 90 ? -5.175 1.210 19.034 1.00 83.38 90 SER A CA 1
ATOM 670 C C . SER A 1 90 ? -5.492 2.140 20.205 1.00 83.38 90 SER A C 1
ATOM 672 O O . SER A 1 90 ? -6.405 1.849 20.975 1.00 83.38 90 SER A O 1
ATOM 674 N N . GLU A 1 91 ? -4.811 3.280 20.344 1.00 85.81 91 GLU A N 1
ATOM 675 C CA . GLU A 1 91 ? -5.075 4.224 21.430 1.00 85.81 91 GLU A CA 1
ATOM 676 C C . GLU A 1 91 ? -6.399 4.960 21.244 1.00 85.81 91 GLU A C 1
ATOM 678 O O . GLU A 1 91 ? -7.134 5.179 22.215 1.00 85.81 91 GLU A O 1
ATOM 683 N N . LYS A 1 92 ? -6.716 5.349 20.008 1.00 85.06 92 LYS A N 1
ATOM 684 C CA . LYS A 1 92 ? -7.990 5.986 19.675 1.00 85.06 92 LYS A CA 1
ATOM 685 C C . LYS A 1 92 ? -9.150 5.022 19.873 1.00 85.06 92 LYS A C 1
ATOM 687 O O . LYS A 1 92 ? -10.107 5.372 20.561 1.00 85.06 92 LYS A O 1
ATOM 692 N N . ILE A 1 93 ? -9.021 3.793 19.372 1.00 84.81 93 ILE A N 1
ATOM 693 C CA . ILE A 1 93 ? -10.013 2.735 19.599 1.00 84.81 93 ILE A CA 1
ATOM 694 C C . ILE A 1 93 ? -10.186 2.510 21.101 1.00 84.81 93 ILE A C 1
ATOM 696 O O . ILE A 1 93 ? -11.308 2.514 21.600 1.00 84.81 93 ILE A O 1
ATOM 700 N N . LYS A 1 94 ? -9.084 2.419 21.855 1.00 85.50 94 LYS A N 1
ATOM 701 C CA . LYS A 1 94 ? -9.130 2.288 23.313 1.00 85.50 94 LYS A CA 1
ATOM 702 C C . LYS A 1 94 ? -9.964 3.388 23.945 1.00 85.50 94 LYS A C 1
ATOM 704 O O . LYS A 1 94 ? -10.894 3.072 24.675 1.00 85.50 94 LYS A O 1
ATOM 709 N N . LYS A 1 95 ? -9.672 4.657 23.645 1.00 86.19 95 LYS A N 1
ATOM 710 C CA . LYS A 1 95 ? -10.400 5.816 24.190 1.00 86.19 95 LYS A CA 1
ATOM 711 C C . LYS A 1 95 ? -11.890 5.786 23.848 1.00 86.19 95 LYS A C 1
ATOM 713 O O . LYS A 1 95 ? -12.699 6.087 24.724 1.00 86.19 95 LYS A O 1
ATOM 718 N N . ASP A 1 96 ? -12.250 5.384 22.632 1.00 84.88 96 ASP A N 1
ATOM 719 C CA . ASP A 1 96 ? -13.648 5.283 22.197 1.00 84.88 96 ASP A CA 1
ATOM 720 C C . ASP A 1 96 ? -14.418 4.168 22.926 1.00 84.88 96 ASP A C 1
ATOM 722 O O . ASP A 1 96 ? -15.621 4.306 23.181 1.00 84.88 96 ASP A O 1
ATOM 726 N N . LEU A 1 97 ? -13.722 3.083 23.284 1.00 85.38 97 LEU A N 1
ATOM 727 C CA . LEU A 1 97 ? -14.279 1.918 23.974 1.00 85.38 97 LEU A CA 1
ATOM 728 C C . LEU A 1 97 ? -14.383 2.095 25.500 1.00 85.38 97 LEU A C 1
ATOM 730 O O . LEU A 1 97 ? -15.210 1.433 26.134 1.00 85.38 97 LEU A O 1
ATOM 734 N N . LEU A 1 98 ? -13.597 2.989 26.115 1.00 86.88 98 LEU A N 1
ATOM 735 C CA . LEU A 1 98 ? -13.646 3.216 27.566 1.00 86.88 98 LEU A CA 1
ATOM 736 C C . LEU A 1 98 ? -15.056 3.598 28.024 1.00 86.88 98 LEU A C 1
ATOM 738 O O . LEU A 1 98 ? -15.705 4.502 27.491 1.00 86.88 98 LEU A O 1
ATOM 742 N N . GLY A 1 99 ? -15.537 2.906 29.055 1.00 83.19 99 GLY A N 1
ATOM 743 C CA . GLY A 1 99 ? -16.845 3.189 29.629 1.00 83.19 99 GLY A CA 1
ATOM 744 C C . GLY A 1 99 ? -18.029 2.794 28.752 1.00 83.19 99 GLY A C 1
ATOM 745 O O . GLY A 1 99 ? -19.155 3.210 29.050 1.00 83.19 99 GLY A O 1
ATOM 746 N N . LYS A 1 100 ? -17.813 2.012 27.691 1.00 84.50 100 LYS A N 1
ATOM 747 C CA . LYS A 1 100 ? -18.879 1.433 26.871 1.00 84.50 100 LYS A CA 1
ATOM 748 C C . LYS A 1 100 ? -19.247 0.041 27.377 1.00 84.50 100 LYS A C 1
ATOM 750 O O . LYS A 1 100 ? -18.461 -0.644 28.031 1.00 84.50 100 LYS A O 1
ATOM 755 N N . ASN A 1 101 ? -20.500 -0.314 27.145 1.00 80.69 101 ASN A N 1
ATOM 756 C CA . ASN A 1 101 ? -21.050 -1.642 27.368 1.00 80.69 101 ASN A CA 1
ATOM 757 C C . ASN A 1 101 ? -20.965 -2.462 26.079 1.00 80.69 101 ASN A C 1
ATOM 759 O O . ASN A 1 101 ? -20.837 -1.893 24.993 1.00 80.69 101 ASN A O 1
ATOM 763 N N . ASP A 1 102 ? -21.083 -3.775 26.228 1.00 74.25 102 ASP A N 1
ATOM 764 C CA . ASP A 1 102 ? -20.949 -4.742 25.140 1.00 74.25 102 ASP A CA 1
ATOM 765 C C . ASP A 1 102 ? -21.913 -4.454 23.973 1.00 74.25 102 ASP A C 1
ATOM 767 O O . ASP A 1 102 ? -21.501 -4.389 22.818 1.00 74.25 102 ASP A O 1
ATOM 771 N N . ASP A 1 103 ? -23.161 -4.073 24.277 1.00 75.44 103 ASP A N 1
ATOM 772 C CA . ASP A 1 103 ? -24.170 -3.723 23.261 1.00 75.44 103 ASP A CA 1
ATOM 773 C C . ASP A 1 103 ? -23.741 -2.572 22.335 1.00 75.44 103 ASP A C 1
ATOM 775 O O . ASP A 1 103 ? -24.170 -2.493 21.187 1.00 75.44 103 ASP A O 1
ATOM 779 N N . LYS A 1 104 ? -22.907 -1.646 22.831 1.00 80.25 104 LYS A N 1
ATOM 780 C CA . LYS A 1 104 ? -22.422 -0.484 22.064 1.00 80.25 104 LYS A CA 1
ATOM 781 C C . LYS A 1 104 ? -21.069 -0.732 21.413 1.00 80.25 104 LYS A C 1
ATOM 783 O O . LYS A 1 104 ? -20.630 0.087 20.607 1.00 80.25 104 LYS A O 1
ATOM 788 N N . LEU A 1 105 ? -20.400 -1.819 21.778 1.00 80.00 105 LEU A N 1
ATOM 789 C CA . LEU A 1 105 ? -19.084 -2.167 21.272 1.00 80.00 105 LEU A CA 1
ATOM 790 C C . LEU A 1 105 ? -19.156 -2.498 19.780 1.00 80.00 105 LEU A C 1
ATOM 792 O O . LEU A 1 105 ? -18.410 -1.921 18.990 1.00 80.00 105 LEU A O 1
ATOM 796 N N . ALA A 1 106 ? -20.121 -3.334 19.390 1.00 78.75 106 ALA A N 1
ATOM 797 C CA . ALA A 1 106 ? -20.352 -3.701 17.996 1.00 78.75 106 ALA A CA 1
ATOM 798 C C . ALA A 1 106 ? -20.576 -2.467 17.104 1.00 78.75 106 ALA A C 1
ATOM 800 O O . ALA A 1 106 ? -19.996 -2.361 16.026 1.00 78.75 106 ALA A O 1
ATOM 801 N N . ASP A 1 107 ? -21.356 -1.490 17.570 1.00 83.19 107 ASP A N 1
ATOM 802 C CA . ASP A 1 107 ? -21.634 -0.264 16.813 1.00 83.19 107 ASP A CA 1
ATOM 803 C C . ASP A 1 107 ? -20.428 0.674 16.703 1.00 83.19 107 ASP A C 1
ATOM 805 O O . ASP A 1 107 ? -20.320 1.434 15.740 1.00 83.19 107 ASP A O 1
ATOM 809 N N . ILE A 1 108 ? -19.514 0.645 17.675 1.00 82.19 108 ILE A N 1
ATOM 810 C CA . ILE A 1 108 ? -18.265 1.412 17.614 1.00 82.19 108 ILE A CA 1
ATOM 811 C C . ILE A 1 108 ? -17.294 0.741 16.652 1.00 82.19 108 ILE A C 1
ATOM 813 O O . ILE A 1 108 ? -16.736 1.419 15.795 1.00 82.19 108 ILE A O 1
ATOM 817 N N . LEU A 1 109 ? -17.133 -0.577 16.751 1.00 80.56 109 LEU A N 1
ATOM 818 C CA . LEU A 1 109 ? -16.227 -1.339 15.897 1.00 80.56 109 LEU A CA 1
ATOM 819 C C . LEU A 1 109 ? -16.669 -1.334 14.433 1.00 80.56 109 LEU A C 1
ATOM 821 O O . LEU A 1 109 ? -15.826 -1.216 13.555 1.00 80.56 109 LEU A O 1
ATOM 825 N N . ARG A 1 110 ? -17.980 -1.313 14.155 1.00 80.81 110 ARG A N 1
ATOM 826 C CA . ARG A 1 110 ? -18.527 -1.122 12.797 1.00 80.81 110 ARG A CA 1
ATOM 827 C C . ARG A 1 110 ? -18.095 0.181 12.123 1.00 80.81 110 ARG A C 1
ATOM 829 O O . ARG A 1 110 ? -18.160 0.273 10.902 1.00 80.81 110 ARG A O 1
ATOM 836 N N . LYS A 1 111 ? -17.668 1.194 12.883 1.00 81.94 111 LYS A N 1
ATOM 837 C CA . LYS A 1 111 ? -17.124 2.439 12.312 1.00 81.94 111 LYS A CA 1
ATOM 838 C C . LYS A 1 111 ? -15.720 2.258 11.743 1.00 81.94 111 LYS A C 1
ATOM 840 O O . LYS A 1 111 ? -15.253 3.136 11.026 1.00 81.94 111 LYS A O 1
ATOM 845 N N . TYR A 1 112 ? -15.062 1.153 12.075 1.00 81.06 112 TYR A N 1
ATOM 846 C CA . TYR A 1 112 ? -13.723 0.812 11.634 1.00 81.06 112 TYR A CA 1
ATOM 847 C C . TYR A 1 112 ? -13.834 -0.307 10.587 1.00 81.06 112 TYR A C 1
ATOM 849 O O . TYR A 1 112 ? -13.840 -1.482 10.949 1.00 81.06 112 TYR A O 1
ATOM 857 N N . PRO A 1 113 ? -13.933 0.027 9.285 1.00 75.31 113 PRO A N 1
ATOM 858 C CA . PRO A 1 113 ? -14.133 -0.965 8.221 1.00 75.31 113 PRO A CA 1
ATOM 859 C C . PRO A 1 113 ? -12.985 -1.980 8.114 1.00 75.31 113 PRO A C 1
ATOM 861 O O . PRO A 1 113 ? -13.173 -3.067 7.580 1.00 75.31 113 PRO A O 1
ATOM 864 N N . SER A 1 114 ? -11.810 -1.641 8.646 1.00 76.81 114 SER A N 1
ATOM 865 C CA . SER A 1 114 ? -10.628 -2.504 8.685 1.00 76.81 114 SER A CA 1
ATOM 866 C C . SER A 1 114 ? -10.686 -3.602 9.757 1.00 76.81 114 SER A C 1
ATOM 868 O O . SER A 1 114 ? -9.800 -4.449 9.793 1.00 76.81 114 SER A O 1
ATOM 870 N N . ILE A 1 115 ? -11.685 -3.588 10.650 1.00 79.88 115 ILE A N 1
ATOM 871 C CA . ILE A 1 115 ? -11.847 -4.584 11.717 1.00 79.88 115 ILE A CA 1
ATOM 872 C C . ILE A 1 115 ? -12.882 -5.621 11.274 1.00 79.88 115 ILE A C 1
ATOM 874 O O . ILE A 1 115 ? -14.071 -5.327 11.172 1.00 79.88 115 ILE A O 1
ATOM 878 N N . LYS A 1 116 ? -12.427 -6.852 11.032 1.00 80.25 116 LYS A N 1
ATOM 879 C CA . LYS A 1 116 ? -13.285 -7.976 10.624 1.00 80.25 116 LYS A CA 1
ATOM 880 C C . LYS A 1 116 ? -14.055 -8.576 11.803 1.00 80.25 116 LYS A C 1
ATOM 882 O O . LYS A 1 116 ? -15.247 -8.854 11.694 1.00 80.25 116 LYS A O 1
ATOM 887 N N . SER A 1 117 ? -13.366 -8.773 12.920 1.00 80.62 117 SER A N 1
ATOM 888 C CA . SER A 1 117 ? -13.904 -9.331 14.158 1.00 80.62 117 SER A CA 1
ATOM 889 C C . SER A 1 117 ? -13.209 -8.697 15.357 1.00 80.62 117 SER A C 1
ATOM 891 O O . SER A 1 117 ? -12.110 -8.154 15.244 1.00 80.62 117 SER A O 1
ATOM 893 N N . ALA A 1 118 ? -13.871 -8.749 16.507 1.00 80.94 118 ALA A N 1
ATOM 894 C CA . ALA A 1 118 ? -13.277 -8.380 17.777 1.00 80.94 118 ALA A CA 1
ATOM 895 C C . ALA A 1 118 ? -13.806 -9.319 18.851 1.00 80.94 118 ALA A C 1
ATOM 897 O O . ALA A 1 118 ? -15.020 -9.485 18.979 1.00 80.94 118 ALA A O 1
ATOM 898 N N . ASP A 1 119 ? -12.888 -9.880 19.623 1.00 84.44 119 ASP A N 1
ATOM 899 C CA . ASP A 1 119 ? -13.198 -10.686 20.790 1.00 84.44 119 ASP A CA 1
ATOM 900 C C . ASP A 1 119 ? -12.974 -9.845 22.043 1.00 84.44 119 ASP A C 1
ATOM 902 O O . ASP A 1 119 ? -11.952 -9.168 22.189 1.00 84.44 119 ASP A O 1
ATOM 906 N N . VAL A 1 120 ? -13.955 -9.858 22.944 1.00 81.94 120 VAL A N 1
ATOM 907 C CA . VAL A 1 120 ? -13.893 -9.112 24.201 1.00 81.94 120 VAL A CA 1
ATOM 908 C C . VAL A 1 120 ? -13.966 -10.077 25.363 1.00 81.94 120 VAL A C 1
ATOM 910 O O . VAL A 1 120 ? -14.948 -10.794 25.543 1.00 81.94 120 VAL A O 1
ATOM 913 N N . GLU A 1 121 ? -12.925 -10.053 26.185 1.00 84.75 121 GLU A N 1
ATOM 914 C CA . GLU A 1 121 ? -12.847 -10.837 27.407 1.00 84.75 121 GLU A CA 1
ATOM 915 C C . GLU A 1 121 ? -12.905 -9.912 28.628 1.00 84.75 121 GLU A C 1
ATOM 917 O O . GLU A 1 121 ? -12.110 -8.979 28.776 1.00 84.75 121 GLU A O 1
ATOM 922 N N . PHE A 1 122 ? -13.858 -10.172 29.526 1.00 84.00 122 PHE A N 1
ATOM 923 C CA . PHE A 1 122 ? -13.984 -9.456 30.792 1.00 84.00 122 PHE A CA 1
ATOM 924 C C . PHE A 1 122 ? -13.438 -10.308 31.934 1.00 84.00 122 PHE A C 1
ATOM 926 O O . PHE A 1 122 ? -13.974 -11.369 32.253 1.00 84.00 122 PHE A O 1
ATOM 933 N N . SER A 1 123 ? -12.400 -9.800 32.597 1.00 82.88 123 SER A N 1
ATOM 934 C CA . SER A 1 123 ? -11.856 -10.405 33.809 1.00 82.88 123 SER A CA 1
ATOM 935 C C . SER A 1 123 ? -11.930 -9.426 34.980 1.00 82.88 123 SER A C 1
ATOM 937 O O . SER A 1 123 ? -11.392 -8.316 34.884 1.00 82.88 123 SER A O 1
ATOM 939 N N . PRO A 1 124 ? -12.550 -9.809 36.111 1.00 83.62 124 PRO A N 1
ATOM 940 C CA . PRO A 1 124 ? -13.337 -11.030 36.355 1.00 83.62 124 PRO A CA 1
ATOM 941 C C . PRO A 1 124 ? -14.715 -11.048 35.653 1.00 83.62 124 PRO A C 1
ATOM 943 O O . PRO A 1 124 ? -15.277 -10.005 35.322 1.00 83.62 124 PRO A O 1
ATOM 946 N N . SER A 1 125 ? -15.293 -12.244 35.491 1.00 82.88 125 SER A N 1
ATOM 947 C CA . SER A 1 125 ? -16.466 -12.536 34.640 1.00 82.88 125 SER A CA 1
ATOM 948 C C . SER A 1 125 ? -17.789 -11.856 35.023 1.00 82.88 125 SER A C 1
ATOM 950 O O . SER A 1 125 ? -18.744 -11.891 34.253 1.00 82.88 125 SER A O 1
ATOM 952 N N . PHE A 1 126 ? -17.873 -11.225 36.196 1.00 80.62 126 PHE A N 1
ATOM 953 C CA . PHE A 1 126 ? -19.055 -10.466 36.624 1.00 80.62 126 PHE A CA 1
ATOM 954 C C . PHE A 1 126 ? -19.074 -9.018 36.104 1.00 80.62 126 PHE A C 1
ATOM 956 O O . PHE A 1 126 ? -20.022 -8.278 36.368 1.00 80.62 126 PHE A O 1
ATOM 963 N N . ILE A 1 127 ? -18.026 -8.579 35.403 1.00 82.88 127 ILE A N 1
ATOM 964 C CA . ILE A 1 127 ? -17.955 -7.246 34.804 1.00 82.88 127 ILE A CA 1
ATOM 965 C C . ILE A 1 127 ? -18.656 -7.263 33.444 1.00 82.88 127 ILE A C 1
ATOM 967 O O . ILE A 1 127 ? -18.298 -8.031 32.564 1.00 82.88 127 ILE A O 1
ATOM 971 N N . SER A 1 128 ? -19.621 -6.363 33.256 1.00 80.19 128 SER A N 1
ATOM 972 C CA . SER A 1 128 ? -20.397 -6.233 32.005 1.00 80.19 128 SER A CA 1
ATOM 973 C C . SER A 1 128 ? -20.065 -4.959 31.215 1.00 80.19 128 SER A C 1
ATOM 975 O O . SER A 1 128 ? -20.758 -4.597 30.265 1.00 80.19 128 SER A O 1
ATOM 977 N N . LYS A 1 129 ? -19.060 -4.199 31.666 1.00 84.56 129 LYS A N 1
ATOM 978 C CA . LYS A 1 129 ? -18.729 -2.874 31.139 1.00 84.56 129 LYS A CA 1
ATOM 979 C C . LYS A 1 129 ? -17.225 -2.657 31.110 1.00 84.56 129 LYS A C 1
ATOM 981 O O . LYS A 1 129 ? -16.538 -2.944 32.089 1.00 84.56 129 LYS A O 1
ATOM 986 N N . ILE A 1 130 ? -16.737 -2.047 30.033 1.00 85.19 130 ILE A N 1
ATOM 987 C CA . ILE A 1 130 ? -15.329 -1.676 29.906 1.00 85.19 130 ILE A CA 1
ATOM 988 C C . ILE A 1 130 ? -14.983 -0.622 30.972 1.00 85.19 130 ILE A C 1
ATOM 990 O O . ILE A 1 130 ? -15.659 0.414 31.054 1.00 85.19 130 ILE A O 1
ATOM 994 N N . PRO A 1 131 ? -13.938 -0.844 31.793 1.00 84.00 131 PRO A N 1
ATOM 995 C CA . PRO A 1 131 ? -13.482 0.133 32.772 1.00 84.00 131 PRO A CA 1
ATOM 996 C C . PRO A 1 131 ? -13.163 1.487 32.130 1.00 84.00 131 PRO A C 1
ATOM 998 O O . PRO A 1 131 ? -12.603 1.558 31.044 1.00 84.00 131 PRO A O 1
ATOM 1001 N N . ASN A 1 132 ? -13.443 2.581 32.842 1.00 86.56 132 ASN A N 1
ATOM 1002 C CA . ASN A 1 132 ? -13.064 3.926 32.384 1.00 86.56 132 ASN A CA 1
ATOM 1003 C C . ASN A 1 132 ? -11.548 4.181 32.455 1.00 86.56 132 ASN A C 1
ATOM 1005 O O . ASN A 1 132 ? -11.067 5.169 31.912 1.00 86.56 132 ASN A O 1
ATOM 1009 N N . TYR A 1 133 ? -10.802 3.332 33.166 1.00 86.31 133 TYR A N 1
ATOM 1010 C CA . TYR A 1 133 ? -9.366 3.495 33.365 1.00 86.31 133 TYR A CA 1
ATOM 1011 C C . TYR A 1 133 ? -8.594 2.814 32.228 1.00 86.31 133 TYR A C 1
ATOM 1013 O O . TYR A 1 133 ? -8.617 1.583 32.155 1.00 86.31 133 TYR A O 1
ATOM 1021 N N . PRO A 1 134 ? -7.847 3.565 31.394 1.00 83.62 134 PRO A N 1
ATOM 1022 C CA . PRO A 1 134 ? -7.100 2.993 30.274 1.00 83.62 134 PRO A CA 1
ATOM 1023 C C . PRO A 1 134 ? -6.076 1.941 30.711 1.00 83.62 134 PRO A C 1
ATOM 1025 O O . PRO A 1 134 ? -5.819 0.991 29.982 1.00 83.62 134 PRO A O 1
ATOM 1028 N N . SER A 1 135 ? -5.500 2.076 31.908 1.00 87.69 135 SER A N 1
ATOM 1029 C CA . SER A 1 135 ? -4.526 1.120 32.449 1.00 87.69 135 SER A CA 1
ATOM 1030 C C . SER A 1 135 ? -5.102 -0.275 32.715 1.00 87.69 135 SER A C 1
ATOM 1032 O O . SER A 1 135 ? -4.336 -1.215 32.876 1.00 87.69 135 SER A O 1
ATOM 1034 N N . ARG A 1 136 ? -6.433 -0.420 32.759 1.00 85.94 136 ARG A N 1
ATOM 1035 C CA . ARG A 1 136 ? -7.129 -1.699 32.982 1.00 85.94 136 ARG A CA 1
ATOM 1036 C C . ARG A 1 136 ? -7.671 -2.333 31.701 1.00 85.94 136 ARG A C 1
ATOM 1038 O O . ARG A 1 136 ? -8.385 -3.323 31.780 1.00 85.94 136 ARG A O 1
ATOM 1045 N N . VAL A 1 137 ? -7.382 -1.742 30.545 1.00 84.88 137 VAL A N 1
ATOM 1046 C CA . VAL A 1 137 ? -7.837 -2.227 29.239 1.00 84.88 137 VAL A CA 1
ATOM 1047 C C . VAL A 1 137 ? -6.609 -2.544 28.402 1.00 84.88 137 VAL A C 1
ATOM 1049 O O . VAL A 1 137 ? -5.742 -1.683 28.241 1.00 84.88 137 VAL A O 1
ATOM 1052 N N . ASN A 1 138 ? -6.537 -3.758 27.867 1.00 85.75 138 ASN A N 1
ATOM 1053 C CA . ASN A 1 138 ? -5.518 -4.153 26.903 1.00 85.75 138 ASN A CA 1
ATOM 1054 C C . ASN A 1 138 ? -6.173 -4.339 25.533 1.00 85.75 138 ASN A C 1
ATOM 1056 O O . ASN A 1 138 ? -7.287 -4.848 25.462 1.00 85.75 138 ASN A O 1
ATOM 1060 N N . ILE A 1 139 ? -5.504 -3.892 24.472 1.00 84.44 139 ILE A N 1
ATOM 1061 C CA . ILE A 1 139 ? -5.943 -4.113 23.093 1.00 84.44 139 ILE A CA 1
ATOM 1062 C C . ILE A 1 139 ? -4.799 -4.800 22.377 1.00 84.44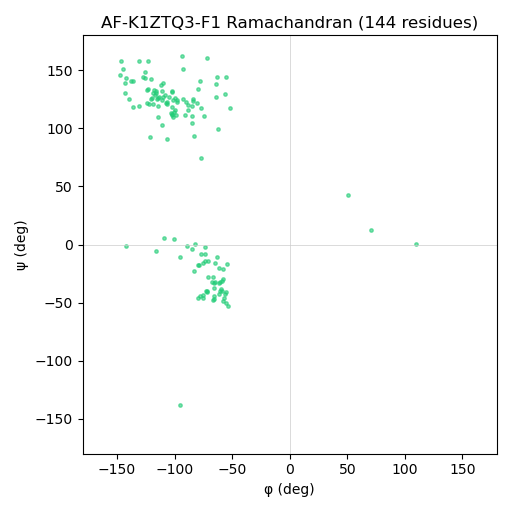 139 ILE A C 1
ATOM 1064 O O . ILE A 1 139 ? -3.697 -4.259 22.311 1.00 84.44 139 ILE A O 1
ATOM 1068 N N . GLU A 1 140 ? -5.089 -5.975 21.843 1.00 85.19 140 GLU A N 1
ATOM 1069 C CA . GLU A 1 140 ? -4.173 -6.738 21.016 1.00 85.19 140 GLU A CA 1
ATOM 1070 C C . GLU A 1 140 ? -4.741 -6.788 19.600 1.00 85.19 140 GLU A C 1
ATOM 1072 O O . GLU A 1 140 ? -5.910 -7.110 19.399 1.00 85.19 140 GLU A O 1
ATOM 1077 N N . ILE A 1 141 ? -3.924 -6.398 18.624 1.00 83.25 141 ILE A N 1
ATOM 1078 C CA . ILE A 1 141 ? -4.296 -6.440 17.212 1.00 83.25 141 ILE A CA 1
ATOM 1079 C C . ILE A 1 141 ? -3.650 -7.691 16.639 1.00 83.25 141 ILE A C 1
ATOM 1081 O O . ILE A 1 141 ? -2.424 -7.777 16.566 1.00 83.25 141 ILE A O 1
ATOM 1085 N N . GLN A 1 142 ? -4.479 -8.648 16.240 1.00 80.94 142 GLN A N 1
ATOM 1086 C CA . GLN A 1 142 ? -4.029 -9.850 15.556 1.00 80.94 142 GLN A CA 1
ATOM 1087 C C . GLN A 1 142 ? -4.268 -9.680 14.061 1.00 80.94 142 GLN A C 1
ATOM 1089 O O . GLN A 1 142 ? -5.374 -9.352 13.633 1.00 80.94 142 GLN A O 1
ATOM 1094 N N . ASN A 1 143 ? -3.214 -9.875 13.272 1.00 74.38 143 ASN A N 1
ATOM 1095 C CA . ASN A 1 143 ? -3.333 -9.898 11.825 1.00 74.38 143 ASN A CA 1
ATOM 1096 C C . ASN A 1 143 ? -3.747 -11.312 11.417 1.00 74.38 143 ASN A C 1
ATOM 1098 O O . ASN A 1 143 ? -3.061 -12.277 11.754 1.00 74.38 143 ASN A O 1
ATOM 1102 N N . GLU A 1 144 ? -4.858 -11.440 10.698 1.00 64.44 144 GLU A N 1
ATOM 1103 C CA . GLU A 1 144 ? -5.273 -12.713 10.109 1.00 64.44 144 GLU A CA 1
ATOM 1104 C C . GLU A 1 144 ? -4.406 -12.952 8.858 1.00 64.44 144 GLU A C 1
ATOM 1106 O O . GLU A 1 144 ? -4.819 -12.715 7.725 1.00 64.44 144 GLU A O 1
ATOM 1111 N N . ALA A 1 145 ? -3.142 -13.322 9.071 1.00 48.03 145 ALA A N 1
ATOM 1112 C CA . ALA A 1 145 ? -2.270 -13.775 7.998 1.00 48.03 145 ALA A CA 1
ATOM 1113 C C . ALA A 1 145 ? -2.707 -15.193 7.603 1.00 48.03 145 ALA A C 1
ATOM 1115 O O . ALA A 1 145 ? -2.563 -16.124 8.397 1.00 48.03 145 ALA A O 1
ATOM 1116 N N . ASN A 1 146 ? -3.279 -15.332 6.404 1.00 38.72 146 ASN A N 1
ATOM 1117 C CA . ASN A 1 146 ? -3.332 -16.621 5.707 1.00 38.72 146 ASN A CA 1
ATOM 1118 C C . ASN A 1 146 ? -1.984 -16.904 5.049 1.00 38.72 146 ASN A C 1
ATOM 1120 O O . ASN A 1 146 ? -1.410 -15.946 4.484 1.00 38.72 146 ASN A O 1
#

pLDDT: mean 78.05, std 12.13, range [38.72, 92.75]

Sequence (146 aa):
MIAKSSASTKIGTVTDSFDWVVSGSVVALVFSEKDVRGMISASSKSGVDDSQVKTEIVKVDYGSVEPDFELSSLNLRVYAELESTPIIDSEKIKKDLLGKNDDKLADILRKYPSIKSADVEFSPSFISKIPNYPSRVNIEIQNEAN

Solvent-accessible surface area (backbone atoms only — not comparable to full-atom values): 9858 Å² total; per-residue (Å²): 120,54,76,52,78,56,65,87,69,64,96,89,65,92,68,99,74,81,62,79,51,79,49,76,47,86,84,84,90,84,82,61,66,67,56,54,50,51,50,52,59,56,59,63,54,74,82,49,72,70,90,46,40,50,72,46,81,76,45,79,48,79,61,61,76,52,75,38,80,88,78,73,43,71,50,70,43,74,47,72,44,71,48,74,45,70,63,75,60,64,68,60,53,48,62,71,44,42,61,36,39,65,88,54,44,61,67,55,48,67,73,39,83,85,57,90,76,84,88,86,85,55,86,64,78,87,53,74,56,44,60,75,50,69,92,81,58,86,86,84,88,80,80,88,80,126

Foldseek 3Di:
DDWDWDKPDDPPDDDPDIDTDIDDDDDDQDDDVVVVVVVVVVVVCPPDDCVFKDKDWPDKDWDDWDADPVVRDIDIDIDTDIDIHTDDDPVVLLQVQAFDFPVCNVVSVVVPPNDPDDDDDDPPPVDGGHHNDSVRDDDDDDDPDD

Nearest PDB structures (foldseek):
  7u0h-assembly1_P  TM=3.251E-01  e=1.739E+00  Saccharomyces cerevisiae BY4741
  5f3h-assembly2_K  TM=2.563E-01  e=2.356E+00  Homo sapiens
  5f3h-assembly1_I  TM=2.443E-01  e=3.391E+00  Homo sapiens
  3b4v-assembly1_A  TM=1.869E-01  e=3.829E+00  Homo sapiens
  3b4v-assembly2_E  TM=1.704E-01  e=5.512E+00  Homo sapiens

Secondary structure (DSSP, 8-state):
-EEEEEESS-TT---S---EEEEEE-------HHHHHHHHHHHHTTSS-TTSEEEEEEEEEEEEEEEETTTTEEEEEEEEEEEEEE---HHHHHHHHTT-BHHHHHHHHTT-TT--------SSTT--B--S-GGG----------

Mean predicted aligned error: 13.28 Å

Radius of gyration: 32.84 Å; Cα contacts (8 Å, |Δi|>4): 138; chains: 1; bounding box: 68×27×100 Å